Protein AF-A0A0K0MU60-F1 (afdb_monomer_lite)

Secondary structure (DSSP, 8-state):
--GGG-EEEEE-SSEEEEEEE--SSSPPEEEEEEEESS-EEEEE----HHHHHHHHHHHHHHHHHTT--------TTTSTTHHHHHHHHHHHHIIIIIHHHHHH-

InterPro domains:
  IPR004790 Isocitrate dehydrogenase NADP-dependent [PTHR11822] (1-104)
  IPR024084 Isopropylmalate dehydrogenase-like domain [PF00180] (39-99)

Sequence (105 aa):
ADQYKATDFVVPGAGKLELIFTPKSGEPIRHVVNDYQGPGVALGMFNTDESIVDFAHSSFKYALDRKYPLYLSTKNTILKKYDGRFKDIFQEIYDKEYKSQYEAA

pLDDT: mean 96.23, std 2.91, range [82.75, 98.5]

Radius of gyration: 18.42 Å; chains: 1; bounding box: 39×24×49 Å

Foldseek 3Di:
DWFVPKDKDKAAFFAWDKDWDDDPDDDIDIDTPDGGHTIDMDIDTDDDLVRLLVVLVVQLVVCLVVLHDDDDDDPCVVVVPHVVSSVVSNVVCCVPPPVVSNVVD

Organism: NCBI:txid1529660

Structure (mmCIF, N/CA/C/O backbone):
data_AF-A0A0K0MU60-F1
#
_entry.id   AF-A0A0K0MU60-F1
#
loop_
_atom_site.group_PDB
_atom_site.id
_atom_site.type_symbol
_atom_site.label_atom_id
_atom_site.label_alt_id
_atom_site.label_comp_id
_atom_site.label_asym_id
_atom_site.label_entity_id
_atom_site.label_seq_id
_atom_site.pdbx_PDB_ins_code
_atom_site.Cartn_x
_atom_site.Cartn_y
_atom_site.Cartn_z
_atom_site.occupancy
_atom_site.B_iso_or_equiv
_atom_site.auth_seq_id
_atom_site.auth_comp_id
_atom_site.auth_asym_id
_atom_site.auth_atom_id
_atom_site.pdbx_PDB_model_num
ATOM 1 N N . ALA A 1 1 ? 0.668 -9.890 -0.335 1.00 82.75 1 ALA A N 1
ATOM 2 C CA . ALA A 1 1 ? -0.768 -9.723 0.006 1.00 82.75 1 ALA A CA 1
ATOM 3 C C . ALA A 1 1 ? -1.113 -8.246 -0.100 1.00 82.75 1 ALA A C 1
ATOM 5 O O . ALA A 1 1 ? -0.241 -7.427 0.169 1.00 82.75 1 ALA A O 1
ATOM 6 N N . ASP A 1 2 ? -2.327 -7.914 -0.523 1.00 90.19 2 ASP A N 1
ATOM 7 C CA . ASP A 1 2 ? -2.680 -6.556 -0.933 1.00 90.19 2 ASP A CA 1
ATOM 8 C C . ASP A 1 2 ? -4.020 -6.086 -0.353 1.00 90.19 2 ASP A C 1
ATOM 10 O O . ASP A 1 2 ? -4.674 -6.775 0.438 1.00 90.19 2 ASP A O 1
ATOM 14 N N . GLN A 1 3 ? -4.416 -4.896 -0.798 1.00 87.88 3 GLN A N 1
ATOM 15 C CA . GLN A 1 3 ? -5.592 -4.171 -0.350 1.00 87.88 3 GLN A CA 1
ATOM 16 C C . GLN A 1 3 ? -6.909 -4.925 -0.555 1.00 87.88 3 GLN A C 1
ATOM 18 O O . GLN A 1 3 ? -7.893 -4.574 0.083 1.00 87.88 3 GLN A O 1
ATOM 23 N N . TYR A 1 4 ? -6.963 -5.966 -1.391 1.00 90.19 4 TYR A N 1
ATOM 24 C CA . TYR A 1 4 ? -8.187 -6.753 -1.563 1.00 90.19 4 TYR A CA 1
ATOM 25 C C . TYR A 1 4 ? -8.465 -7.677 -0.374 1.00 90.19 4 TYR A C 1
ATOM 27 O O . TYR A 1 4 ? -9.571 -8.190 -0.237 1.00 90.19 4 TYR A O 1
ATOM 35 N N . LYS A 1 5 ? -7.485 -7.860 0.517 1.00 92.62 5 LYS A N 1
ATOM 36 C CA . LYS A 1 5 ? -7.668 -8.495 1.829 1.00 92.62 5 LYS A CA 1
ATOM 37 C C . LYS A 1 5 ? -7.902 -7.466 2.941 1.00 92.62 5 LYS A C 1
ATOM 39 O O . LYS A 1 5 ? -7.605 -7.751 4.100 1.00 92.62 5 LYS A O 1
ATOM 44 N N . ALA A 1 6 ? -8.364 -6.265 2.588 1.00 92.94 6 ALA A N 1
ATOM 45 C CA . ALA A 1 6 ? -8.730 -5.232 3.546 1.00 92.94 6 ALA A CA 1
ATOM 46 C C . ALA A 1 6 ? -9.874 -5.679 4.462 1.00 92.94 6 ALA A C 1
ATOM 48 O O . ALA A 1 6 ? -10.680 -6.540 4.111 1.00 92.94 6 ALA A O 1
ATOM 49 N N . THR A 1 7 ? -9.946 -5.039 5.625 1.00 95.56 7 THR A N 1
ATOM 50 C CA . THR A 1 7 ? -11.046 -5.209 6.574 1.00 95.56 7 THR A CA 1
ATOM 51 C C . THR A 1 7 ? -11.858 -3.928 6.618 1.00 95.56 7 THR A C 1
ATOM 53 O O . THR A 1 7 ? -11.300 -2.849 6.835 1.00 95.56 7 THR A O 1
ATOM 56 N N . ASP A 1 8 ? -13.170 -4.042 6.477 1.00 96.12 8 ASP A N 1
ATOM 57 C CA . ASP A 1 8 ? -14.123 -2.960 6.668 1.00 96.12 8 ASP A CA 1
ATOM 58 C C . ASP A 1 8 ? -15.229 -3.359 7.645 1.00 96.12 8 ASP A C 1
ATOM 60 O O . ASP A 1 8 ? -15.485 -4.538 7.893 1.00 96.12 8 ASP A O 1
ATOM 64 N N . PHE A 1 9 ? -15.853 -2.359 8.264 1.0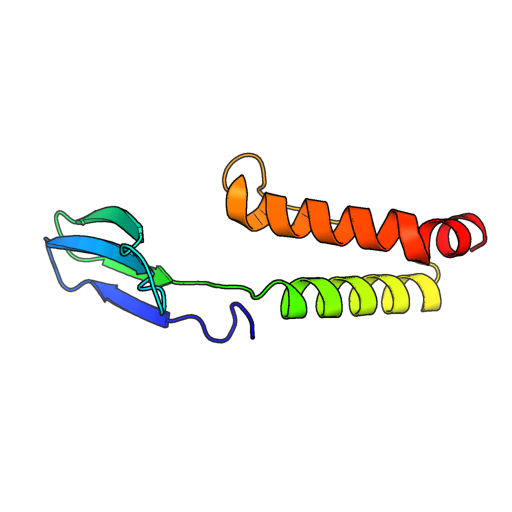0 97.75 9 PHE A N 1
ATOM 65 C CA . PHE A 1 9 ? -16.994 -2.573 9.146 1.00 97.75 9 PHE A CA 1
ATOM 66 C C . PHE A 1 9 ? -17.792 -1.285 9.364 1.00 97.75 9 PHE A C 1
ATOM 68 O O . PHE A 1 9 ? -17.316 -0.166 9.139 1.00 97.75 9 PHE A O 1
ATOM 75 N N . VAL A 1 10 ? -19.022 -1.455 9.850 1.00 98.25 10 VAL A N 1
ATOM 76 C CA . VAL A 1 10 ? -19.875 -0.358 10.311 1.00 98.25 10 VAL A CA 1
ATOM 77 C C . VAL A 1 10 ? -19.532 -0.033 11.761 1.00 98.25 10 VAL A C 1
ATOM 79 O O . VAL A 1 10 ? -19.606 -0.892 12.638 1.00 98.25 10 VAL A O 1
ATOM 82 N N . VAL A 1 11 ? -19.195 1.227 12.020 1.00 98.00 11 VAL A N 1
ATOM 83 C CA . VAL A 1 11 ? -19.031 1.766 13.370 1.00 98.00 11 VAL A CA 1
ATOM 84 C C . VAL A 1 11 ? -20.429 2.053 13.933 1.00 98.00 11 VAL A C 1
ATOM 86 O O . VAL A 1 11 ? -21.152 2.864 13.351 1.00 98.00 11 VAL A O 1
ATOM 89 N N . PRO A 1 12 ? -20.845 1.416 15.042 1.00 97.69 12 PRO A N 1
ATOM 90 C CA . PRO A 1 12 ? -22.238 1.466 15.491 1.00 97.69 12 PRO A CA 1
ATOM 91 C C . PRO A 1 12 ? -22.624 2.767 16.212 1.00 97.69 12 PRO A C 1
ATOM 93 O O . PRO A 1 12 ? -23.810 3.031 16.388 1.00 97.69 12 PRO A O 1
ATOM 96 N N . GLY A 1 13 ? -21.659 3.579 16.652 1.00 98.12 13 GLY A N 1
ATOM 97 C CA . GLY A 1 13 ? -21.912 4.767 17.467 1.00 98.12 13 GLY A CA 1
ATOM 98 C C . GLY A 1 13 ? -20.630 5.502 17.856 1.00 98.12 13 GLY A C 1
ATOM 99 O O . GLY A 1 13 ? -19.568 5.242 17.294 1.00 98.12 13 GLY A O 1
ATOM 100 N N . ALA A 1 14 ? -20.737 6.423 18.815 1.00 98.50 14 ALA A N 1
ATOM 101 C CA . ALA A 1 14 ? -19.606 7.228 19.266 1.00 98.50 14 ALA A CA 1
ATOM 102 C C . ALA A 1 14 ? -18.482 6.375 19.884 1.00 98.50 14 ALA A C 1
ATOM 104 O O . ALA A 1 14 ? -18.748 5.402 20.593 1.00 98.50 14 ALA A O 1
ATOM 105 N N . GLY A 1 15 ? -17.227 6.749 19.633 1.00 98.25 15 GLY A N 1
ATOM 106 C CA . GLY A 1 15 ? -16.057 6.031 20.133 1.00 98.25 15 GLY A CA 1
ATOM 107 C C . GLY A 1 15 ? -14.774 6.313 19.352 1.00 98.25 15 GLY A C 1
ATOM 108 O O . GLY A 1 15 ? -14.781 6.884 18.264 1.00 98.25 15 GLY A O 1
ATOM 109 N N . LYS A 1 16 ? -13.643 5.871 19.902 1.00 98.25 16 LYS A N 1
ATOM 110 C CA . LYS A 1 16 ? -12.320 6.070 19.304 1.00 98.25 16 LYS A CA 1
ATOM 111 C C . LYS A 1 16 ? -11.928 4.890 18.417 1.00 98.25 16 LYS A C 1
ATOM 113 O O . LYS A 1 16 ? -11.922 3.751 18.877 1.00 98.25 16 LYS A O 1
ATOM 118 N N . LEU A 1 17 ? -11.529 5.177 17.179 1.00 98.31 17 LEU A N 1
ATOM 119 C CA . LEU A 1 17 ? -10.911 4.209 16.275 1.00 98.31 17 LEU A CA 1
ATOM 120 C C . LEU A 1 17 ? -9.397 4.424 16.235 1.00 98.31 17 LEU A C 1
ATOM 122 O O . LEU A 1 17 ? -8.920 5.519 15.927 1.00 98.31 17 LEU A O 1
ATOM 126 N N . GLU A 1 18 ? -8.643 3.361 16.494 1.00 98.00 18 GLU A N 1
ATOM 127 C CA . GLU A 1 18 ? -7.181 3.359 16.446 1.00 98.00 18 GLU A CA 1
ATOM 128 C C . GLU A 1 18 ? -6.675 2.328 15.433 1.00 98.00 18 GLU A C 1
ATOM 130 O O . GLU A 1 18 ? -7.225 1.235 15.310 1.00 98.00 18 GLU A O 1
ATOM 135 N N . LEU A 1 19 ? -5.592 2.669 14.735 1.00 97.06 19 LEU A N 1
ATOM 136 C CA . LEU A 1 19 ? -4.797 1.748 13.936 1.00 97.06 19 LEU A CA 1
ATOM 137 C C . LEU A 1 19 ? -3.555 1.371 14.745 1.00 97.06 19 LEU A C 1
ATOM 139 O O . LEU A 1 19 ? -2.748 2.237 15.095 1.00 97.06 19 LEU A O 1
ATOM 143 N N . ILE A 1 20 ? -3.418 0.082 15.055 1.00 97.44 20 ILE A N 1
ATOM 144 C CA . ILE A 1 20 ? -2.333 -0.442 15.886 1.00 97.44 20 ILE A CA 1
ATOM 145 C C . ILE A 1 20 ? -1.565 -1.493 15.090 1.00 97.44 20 ILE A C 1
ATOM 147 O O . ILE A 1 20 ? -2.140 -2.477 14.632 1.00 97.44 20 ILE A O 1
ATOM 151 N N . PHE A 1 21 ? -0.257 -1.292 14.954 1.00 97.44 21 PHE A N 1
ATOM 152 C CA . PHE A 1 21 ? 0.668 -2.300 14.452 1.00 97.44 21 PHE A CA 1
ATOM 153 C C . PHE A 1 21 ? 1.495 -2.850 15.614 1.00 97.44 21 PHE A C 1
ATOM 155 O O . PHE A 1 21 ? 2.235 -2.110 16.264 1.00 97.44 21 PHE A O 1
ATOM 162 N N . THR A 1 22 ? 1.377 -4.152 15.865 1.00 98.19 22 THR A N 1
ATOM 163 C CA . THR A 1 22 ? 2.115 -4.855 16.921 1.00 98.19 22 THR A CA 1
ATOM 164 C C . THR A 1 22 ? 3.283 -5.620 16.297 1.00 98.19 22 THR A C 1
ATOM 166 O O . THR A 1 22 ? 3.055 -6.644 15.646 1.00 98.19 22 THR A O 1
ATOM 169 N N . PRO A 1 23 ? 4.534 -5.150 16.450 1.00 97.44 23 PRO A N 1
ATOM 170 C CA . PRO A 1 23 ? 5.684 -5.853 15.904 1.00 97.44 23 PRO A CA 1
ATOM 171 C C . PRO A 1 23 ? 5.983 -7.124 16.710 1.00 97.44 23 PRO A C 1
ATOM 173 O O . PRO A 1 23 ? 5.596 -7.258 17.868 1.00 97.44 23 PRO A O 1
ATOM 176 N N . LYS A 1 24 ? 6.736 -8.060 16.116 1.00 97.69 24 LYS A N 1
ATOM 177 C CA . LYS A 1 24 ? 7.225 -9.260 16.828 1.00 97.69 24 LYS A CA 1
ATOM 178 C C . LYS A 1 24 ? 8.201 -8.929 17.965 1.00 97.69 24 LYS A C 1
ATOM 180 O O . LYS A 1 24 ? 8.395 -9.746 18.856 1.00 97.69 24 LYS A O 1
ATOM 185 N N . SER A 1 25 ? 8.851 -7.772 17.888 1.00 96.81 25 SER A N 1
ATOM 186 C CA . SER A 1 25 ? 9.805 -7.258 18.867 1.00 96.81 25 SER A CA 1
ATOM 187 C C . SER A 1 25 ? 9.780 -5.732 18.829 1.00 96.81 25 SER A C 1
ATOM 189 O O . SER A 1 25 ? 9.665 -5.155 17.747 1.00 96.81 25 SER A O 1
ATOM 191 N N . GLY A 1 26 ? 9.943 -5.093 19.987 1.00 95.81 26 GLY A N 1
ATOM 192 C CA . GLY A 1 26 ? 9.850 -3.641 20.146 1.00 95.81 26 GLY A CA 1
ATOM 193 C C . GLY A 1 26 ? 8.437 -3.157 20.479 1.00 95.81 26 GLY A C 1
ATOM 194 O O . GLY A 1 26 ? 7.526 -3.953 20.701 1.00 95.81 26 GLY A O 1
ATOM 195 N N . GLU A 1 27 ? 8.271 -1.838 20.524 1.00 97.56 27 GLU A N 1
ATOM 196 C CA . GLU A 1 27 ? 7.024 -1.203 20.956 1.00 97.56 27 GLU A CA 1
ATOM 197 C C . GLU A 1 27 ? 5.956 -1.164 19.845 1.00 97.56 27 GLU A C 1
ATOM 199 O O . GLU A 1 27 ? 6.292 -0.939 18.675 1.00 97.56 27 GLU A O 1
ATOM 204 N N . PRO A 1 28 ? 4.660 -1.332 20.180 1.00 97.88 28 PRO A N 1
ATOM 205 C CA . PRO A 1 28 ? 3.569 -1.142 19.233 1.00 97.88 28 PRO A CA 1
ATOM 206 C C . PRO A 1 28 ? 3.536 0.270 18.640 1.00 97.88 28 PRO A C 1
ATOM 208 O O . PRO A 1 28 ? 3.688 1.269 19.342 1.00 97.88 28 PRO A O 1
ATOM 211 N N . ILE A 1 29 ? 3.230 0.359 17.348 1.00 97.69 29 ILE A N 1
ATOM 212 C CA . ILE A 1 29 ? 2.932 1.630 16.685 1.00 97.69 29 ILE A CA 1
ATOM 213 C C . ILE A 1 29 ? 1.428 1.862 16.787 1.00 97.69 29 ILE A C 1
ATOM 215 O O . ILE A 1 29 ? 0.641 1.006 16.382 1.00 97.69 29 ILE A O 1
ATOM 219 N N . ARG A 1 30 ? 1.018 3.021 17.307 1.00 97.88 30 ARG A N 1
ATOM 220 C CA . ARG A 1 30 ? -0.392 3.386 17.478 1.00 97.88 30 ARG A CA 1
ATOM 221 C C . ARG A 1 30 ? -0.691 4.737 16.843 1.00 97.88 30 ARG A C 1
ATOM 223 O O . ARG A 1 30 ? 0.007 5.719 17.089 1.00 97.88 30 ARG A O 1
ATOM 230 N N . HIS A 1 31 ? -1.773 4.787 16.077 1.00 97.00 31 HIS A N 1
ATOM 231 C CA . HIS A 1 31 ? -2.309 6.008 15.491 1.00 97.00 31 HIS A CA 1
ATOM 232 C C . HIS A 1 31 ? -3.811 6.100 15.748 1.00 97.00 31 HIS A C 1
ATOM 234 O O . HIS A 1 31 ? -4.544 5.147 15.502 1.00 97.00 31 HIS A O 1
ATOM 240 N N . VAL A 1 32 ? -4.280 7.258 16.210 1.00 97.81 32 VAL A N 1
ATOM 241 C CA . VAL A 1 32 ? -5.716 7.556 16.241 1.00 97.81 32 VAL A CA 1
ATOM 242 C C . VAL A 1 32 ? -6.156 7.845 14.811 1.00 97.81 32 VAL A C 1
ATOM 244 O O . VAL A 1 32 ? -5.584 8.720 14.162 1.00 97.81 32 VAL A O 1
ATOM 247 N N . VAL A 1 33 ? -7.144 7.098 14.321 1.00 97.06 33 VAL A N 1
ATOM 248 C CA . VAL A 1 33 ? -7.728 7.312 12.990 1.00 97.06 33 VAL A CA 1
ATOM 249 C C . VAL A 1 33 ? -8.815 8.372 13.075 1.00 97.06 33 VAL A C 1
ATOM 251 O O . VAL A 1 33 ? -8.813 9.318 12.294 1.00 97.06 33 VAL A O 1
ATOM 254 N N . ASN A 1 34 ? -9.736 8.219 14.030 1.00 98.25 34 ASN A N 1
ATOM 255 C CA . ASN A 1 34 ? -10.8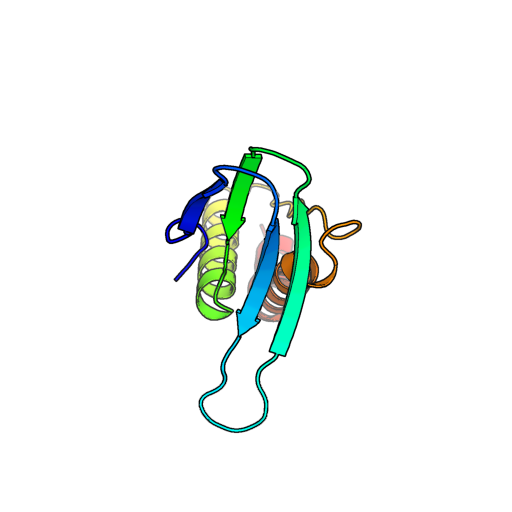43 9.144 14.235 1.00 98.25 34 ASN A CA 1
ATOM 256 C C . ASN A 1 34 ? -11.444 9.005 15.644 1.00 98.25 34 ASN A C 1
ATOM 258 O O . ASN A 1 34 ? -11.388 7.929 16.245 1.00 98.25 34 ASN A O 1
ATOM 262 N N . ASP A 1 35 ? -12.072 10.076 16.129 1.00 98.19 35 ASP A N 1
ATOM 263 C CA . ASP A 1 35 ? -12.949 10.066 17.304 1.00 98.19 35 ASP A CA 1
ATOM 264 C C . ASP A 1 35 ? -14.401 10.274 16.84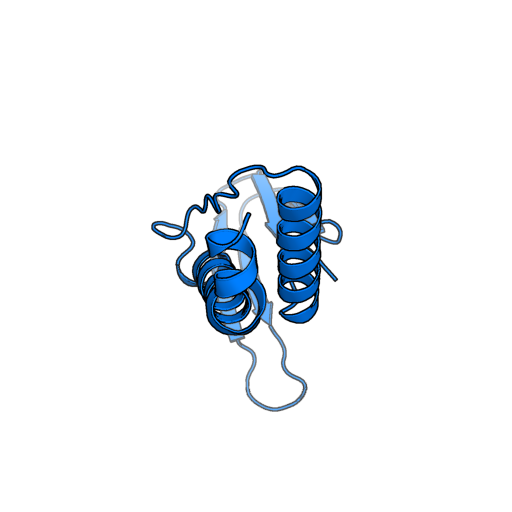3 1.00 98.19 35 ASP A C 1
ATOM 266 O O . ASP A 1 35 ? -14.835 11.385 16.518 1.00 98.19 35 ASP A O 1
ATOM 270 N N . TYR A 1 36 ? -15.136 9.172 16.710 1.00 98.12 36 TYR A N 1
ATOM 271 C CA . TYR A 1 36 ? -16.500 9.168 16.201 1.00 98.12 36 TYR A CA 1
ATOM 272 C C . TYR A 1 36 ? -17.454 9.776 17.226 1.00 98.12 36 TYR A C 1
ATOM 274 O O . TYR A 1 36 ? -17.487 9.367 18.382 1.00 98.12 36 TYR A O 1
ATOM 282 N N . GLN A 1 37 ? -18.304 10.693 16.766 1.00 98.31 37 GLN A N 1
ATOM 283 C CA . GLN A 1 37 ? -19.389 11.274 17.569 1.00 98.31 37 GLN A CA 1
ATOM 284 C C . GLN A 1 37 ? -20.729 10.535 17.375 1.00 98.31 37 GLN A C 1
ATOM 286 O O . GLN A 1 37 ? -21.722 10.849 18.021 1.00 98.31 37 GLN A O 1
ATOM 291 N N . GLY A 1 38 ? -20.767 9.544 16.480 1.00 98.00 38 GLY A N 1
ATOM 292 C CA . GLY A 1 38 ? -21.953 8.783 16.099 1.00 98.00 38 GLY A CA 1
ATOM 293 C C . GLY A 1 38 ? -21.602 7.657 15.115 1.00 98.00 38 GLY A C 1
ATOM 294 O O . GLY A 1 38 ? -20.416 7.403 14.898 1.00 98.00 38 GLY A O 1
ATOM 295 N N . PRO A 1 39 ? -22.601 6.973 14.529 1.00 98.38 39 PRO A N 1
ATOM 296 C CA . PRO A 1 39 ? -22.370 5.866 13.604 1.00 98.38 39 PRO A CA 1
ATOM 297 C C . PRO A 1 39 ? -21.560 6.273 12.366 1.00 98.38 39 PRO A C 1
ATOM 299 O O . PRO A 1 39 ? -21.591 7.426 11.935 1.00 98.38 39 PRO A O 1
ATOM 302 N N . GLY A 1 40 ? -20.866 5.314 11.758 1.00 98.12 40 GLY A N 1
ATOM 303 C CA . GLY A 1 40 ? -20.056 5.547 10.565 1.00 98.12 40 GLY A CA 1
ATOM 304 C C . GLY A 1 40 ? -19.543 4.257 9.938 1.00 98.12 40 GLY A C 1
ATOM 305 O O . GLY A 1 40 ? -20.048 3.172 10.209 1.00 98.12 40 GLY A O 1
ATOM 306 N N . VAL A 1 41 ? -18.515 4.370 9.104 1.00 98.25 41 VAL A N 1
ATOM 307 C CA . VAL A 1 41 ? -17.815 3.229 8.498 1.00 98.25 41 VAL A CA 1
ATOM 308 C C . VAL A 1 41 ? -16.311 3.404 8.651 1.00 98.25 41 VAL A C 1
ATOM 310 O O . VAL A 1 41 ? -15.820 4.529 8.795 1.00 98.25 41 VAL A O 1
ATOM 313 N N . ALA A 1 42 ? -15.587 2.291 8.632 1.00 98.06 42 ALA A N 1
ATOM 314 C CA . ALA A 1 42 ? -14.134 2.260 8.674 1.00 98.06 42 ALA A CA 1
ATOM 315 C C . ALA A 1 42 ? -13.601 1.188 7.721 1.00 98.06 42 ALA A C 1
ATOM 317 O O . ALA A 1 42 ? -14.206 0.129 7.576 1.00 98.06 42 ALA A O 1
ATOM 318 N N . LEU A 1 43 ? -12.462 1.477 7.092 1.00 97.00 43 LEU A N 1
ATOM 319 C CA . LEU A 1 43 ? -11.778 0.599 6.148 1.00 97.00 43 LEU A CA 1
ATOM 320 C C . LEU A 1 43 ? -10.273 0.633 6.437 1.00 97.00 43 LEU A C 1
ATOM 322 O O . LEU A 1 43 ? -9.666 1.705 6.472 1.00 97.00 43 LEU A O 1
ATOM 326 N N . GLY A 1 44 ? -9.678 -0.541 6.636 1.00 95.19 44 GLY A N 1
ATOM 327 C CA . GLY A 1 44 ? -8.242 -0.741 6.801 1.00 95.19 44 GLY A CA 1
ATOM 328 C C . GLY A 1 44 ? -7.656 -1.482 5.604 1.00 95.19 44 GLY A C 1
ATOM 329 O O . GLY A 1 44 ? -7.868 -2.683 5.455 1.00 95.19 44 GLY A O 1
ATOM 330 N N . MET A 1 45 ? -6.902 -0.767 4.769 1.00 95.06 45 MET A N 1
ATOM 331 C CA . MET A 1 45 ? -6.214 -1.310 3.591 1.00 95.06 45 MET A CA 1
ATOM 332 C C . MET A 1 45 ? -4.714 -1.450 3.852 1.00 95.06 45 MET A C 1
ATOM 334 O O . MET A 1 45 ? -4.138 -0.695 4.638 1.00 95.06 45 MET A O 1
ATOM 338 N N . PHE A 1 46 ? -4.070 -2.398 3.174 1.00 95.38 46 PHE A N 1
ATOM 339 C CA . PHE A 1 46 ? -2.626 -2.596 3.254 1.00 95.38 46 PHE A CA 1
ATOM 340 C C . PHE A 1 46 ? -2.059 -3.120 1.936 1.00 95.38 46 PHE A C 1
ATOM 342 O O . PHE A 1 46 ? -2.754 -3.747 1.146 1.00 95.38 46 PHE A O 1
ATOM 349 N N . ASN A 1 47 ? -0.763 -2.928 1.736 1.00 97.19 47 ASN A N 1
ATOM 350 C CA . ASN A 1 47 ? 0.010 -3.581 0.692 1.00 97.19 47 ASN A CA 1
ATOM 351 C C . ASN A 1 47 ? 1.351 -3.997 1.292 1.00 97.19 47 ASN A C 1
ATOM 353 O O . ASN A 1 47 ? 1.920 -3.272 2.107 1.00 97.19 47 ASN A O 1
ATOM 357 N N . THR A 1 48 ? 1.851 -5.167 0.903 1.00 97.19 48 THR A N 1
ATOM 358 C CA . THR A 1 48 ? 3.244 -5.538 1.174 1.00 97.19 48 THR A CA 1
ATOM 359 C C . THR A 1 48 ? 4.137 -4.997 0.067 1.00 97.19 48 THR A C 1
ATOM 361 O O . THR A 1 48 ? 3.699 -4.943 -1.081 1.00 97.19 48 THR A O 1
ATOM 364 N N . ASP A 1 49 ? 5.390 -4.660 0.378 1.00 97.75 49 ASP A N 1
ATOM 365 C CA . ASP A 1 49 ? 6.366 -4.245 -0.642 1.00 97.75 49 ASP A CA 1
ATOM 366 C C . ASP A 1 49 ? 6.446 -5.264 -1.790 1.00 97.75 49 ASP A C 1
ATOM 368 O O . ASP A 1 49 ? 6.380 -4.879 -2.949 1.00 97.75 49 ASP A O 1
ATOM 372 N N . GLU A 1 50 ? 6.457 -6.563 -1.475 1.00 98.19 50 GLU A N 1
ATOM 373 C CA . GLU A 1 50 ? 6.391 -7.654 -2.461 1.00 98.19 50 GLU A CA 1
ATOM 374 C C . GLU A 1 50 ? 5.193 -7.509 -3.416 1.00 98.19 50 GLU A C 1
ATOM 376 O O . GLU A 1 50 ? 5.363 -7.548 -4.628 1.00 98.19 50 GLU A O 1
ATOM 381 N N . SER A 1 51 ? 3.990 -7.233 -2.892 1.00 97.56 51 SER A N 1
ATOM 382 C CA . SER A 1 51 ? 2.809 -7.033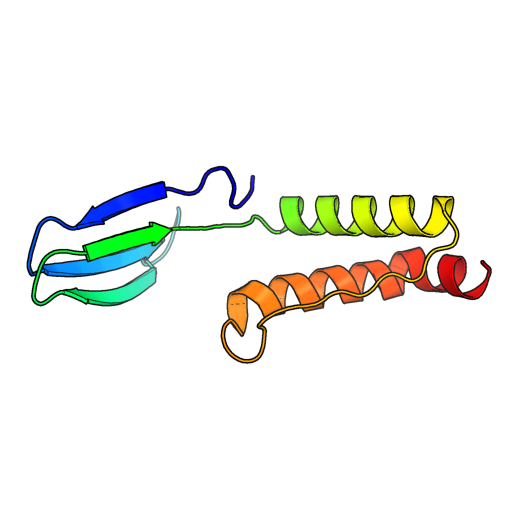 -3.746 1.00 97.56 51 SER A CA 1
ATOM 383 C C . SER A 1 51 ? 2.933 -5.809 -4.657 1.00 97.56 51 SER A C 1
ATOM 385 O O . SER A 1 51 ? 2.389 -5.808 -5.758 1.00 97.56 51 SER A O 1
ATOM 387 N N . ILE A 1 52 ? 3.643 -4.768 -4.211 1.00 98.25 52 ILE A N 1
ATOM 388 C CA . ILE A 1 52 ? 3.876 -3.549 -4.994 1.00 98.25 52 ILE A CA 1
ATOM 389 C C . ILE A 1 52 ? 4.888 -3.834 -6.109 1.00 98.25 52 ILE A C 1
ATOM 391 O O . ILE A 1 52 ? 4.668 -3.422 -7.246 1.00 98.25 52 ILE A O 1
ATOM 395 N N . VAL A 1 53 ? 5.962 -4.562 -5.795 1.00 98.38 53 VAL A N 1
ATOM 396 C CA . VAL A 1 53 ? 6.999 -4.986 -6.748 1.00 98.38 53 VAL A CA 1
ATOM 397 C C . VAL A 1 53 ? 6.399 -5.861 -7.849 1.00 98.38 53 VAL A C 1
ATOM 399 O O . VAL A 1 53 ? 6.564 -5.565 -9.034 1.00 98.38 53 VAL A O 1
ATOM 402 N N . ASP A 1 54 ? 5.633 -6.888 -7.477 1.00 98.00 54 ASP A N 1
ATOM 403 C CA . ASP A 1 54 ? 4.983 -7.787 -8.435 1.00 98.00 54 ASP A CA 1
ATOM 404 C C . ASP A 1 54 ? 4.019 -7.032 -9.357 1.00 98.00 54 ASP A C 1
ATOM 406 O O . ASP A 1 54 ? 3.968 -7.266 -10.572 1.00 98.00 54 ASP A O 1
ATOM 410 N N . PHE A 1 55 ? 3.274 -6.079 -8.789 1.00 97.69 55 PHE A N 1
ATOM 411 C CA . PHE A 1 55 ? 2.368 -5.228 -9.548 1.00 97.69 55 PHE A CA 1
ATOM 412 C C . PHE A 1 55 ? 3.117 -4.300 -10.517 1.00 97.69 55 PHE A C 1
ATOM 414 O O . PHE A 1 55 ? 2.679 -4.133 -11.660 1.00 97.69 55 PHE A O 1
ATOM 421 N N . ALA A 1 56 ? 4.264 -3.746 -10.113 1.00 98.19 56 ALA A N 1
ATOM 422 C CA . ALA A 1 56 ? 5.109 -2.919 -10.971 1.00 98.19 56 ALA A CA 1
ATOM 423 C C . ALA A 1 56 ? 5.629 -3.707 -12.178 1.00 98.19 56 ALA A C 1
ATOM 425 O O . ALA A 1 56 ? 5.398 -3.304 -13.320 1.00 98.19 56 ALA A O 1
ATOM 426 N N . HIS A 1 57 ? 6.243 -4.872 -11.953 1.00 98.31 57 HIS A N 1
ATOM 427 C CA . HIS A 1 57 ? 6.722 -5.732 -13.039 1.00 98.31 57 HIS A CA 1
ATOM 428 C C . HIS A 1 57 ? 5.605 -6.145 -13.993 1.00 98.31 57 HIS A C 1
ATOM 430 O O . HIS A 1 57 ? 5.783 -6.096 -15.211 1.00 98.31 57 HIS A O 1
ATOM 436 N N . SER A 1 58 ? 4.451 -6.537 -13.450 1.00 98.00 58 SER A N 1
ATOM 437 C CA . SER A 1 58 ? 3.294 -6.925 -14.260 1.00 98.00 58 SER A CA 1
ATOM 438 C C . SER A 1 58 ? 2.820 -5.767 -15.142 1.00 98.00 58 SER A C 1
ATOM 440 O O . SER A 1 58 ? 2.553 -5.965 -16.327 1.00 98.00 58 SER A O 1
ATOM 442 N N . SER A 1 59 ? 2.782 -4.549 -14.592 1.00 98.00 59 SER A N 1
ATOM 443 C CA . SER A 1 59 ? 2.377 -3.339 -15.314 1.00 98.00 59 SER A CA 1
ATOM 444 C C . SER A 1 59 ? 3.356 -2.979 -16.434 1.00 98.00 59 SER A C 1
ATOM 446 O O . SER A 1 59 ? 2.927 -2.737 -17.563 1.00 98.00 59 SER A O 1
ATOM 448 N N . PHE A 1 60 ? 4.664 -2.987 -16.148 1.00 98.38 60 PHE A N 1
ATOM 449 C CA . PHE A 1 60 ? 5.689 -2.659 -17.141 1.00 98.38 60 PHE A CA 1
ATOM 450 C C . PHE A 1 60 ? 5.702 -3.656 -18.301 1.00 98.38 60 PHE A C 1
ATOM 452 O O . PHE A 1 60 ? 5.630 -3.253 -19.460 1.00 98.38 60 PHE A O 1
ATOM 459 N N . LYS A 1 61 ? 5.713 -4.962 -18.004 1.00 97.81 61 LYS A N 1
ATOM 460 C CA . LYS A 1 61 ? 5.700 -6.012 -19.036 1.00 97.81 61 LYS A CA 1
ATOM 461 C C . LYS A 1 61 ? 4.464 -5.908 -19.927 1.00 97.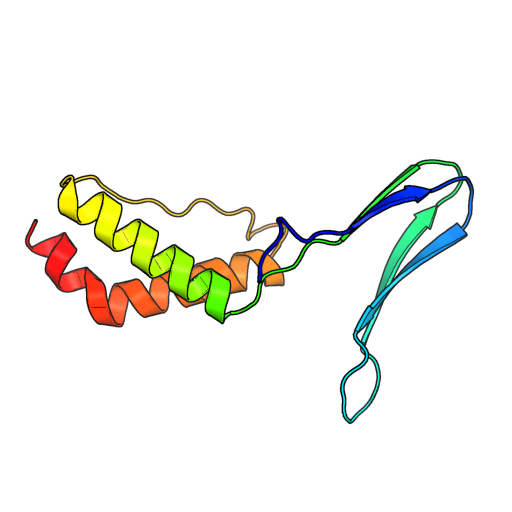81 61 LYS A C 1
ATOM 463 O O . LYS A 1 61 ? 4.582 -5.872 -21.145 1.00 97.81 61 LYS A O 1
ATOM 468 N N . TYR A 1 62 ? 3.282 -5.769 -19.322 1.00 97.75 62 TYR A N 1
ATOM 469 C CA . TYR A 1 62 ? 2.024 -5.681 -20.063 1.00 97.75 62 TYR A CA 1
ATOM 470 C C . TYR A 1 62 ? 1.982 -4.495 -21.038 1.00 97.75 62 TYR A C 1
ATOM 472 O O . TYR A 1 62 ? 1.457 -4.628 -22.150 1.00 97.75 62 TYR A O 1
ATOM 480 N N . ALA A 1 63 ? 2.496 -3.337 -20.610 1.00 97.62 63 ALA A N 1
ATOM 481 C CA . ALA A 1 63 ? 2.538 -2.126 -21.420 1.00 97.62 63 ALA A CA 1
ATOM 482 C C . ALA A 1 63 ? 3.616 -2.195 -22.515 1.00 97.62 63 ALA A C 1
ATOM 484 O O . ALA A 1 63 ? 3.322 -1.830 -23.654 1.00 97.62 63 ALA A O 1
ATOM 485 N N . LEU A 1 64 ? 4.811 -2.718 -22.211 1.00 96.50 64 LEU A N 1
ATOM 486 C CA . LEU A 1 64 ? 5.877 -2.937 -23.198 1.00 96.50 64 LEU A CA 1
ATOM 487 C C . LEU A 1 64 ? 5.446 -3.889 -24.312 1.00 96.50 64 LEU A C 1
ATOM 489 O O . LEU A 1 64 ? 5.589 -3.549 -25.485 1.00 96.50 64 LEU A O 1
ATOM 493 N N . ASP A 1 65 ? 4.834 -5.022 -23.963 1.00 96.69 65 ASP A N 1
ATOM 494 C CA . ASP A 1 65 ? 4.347 -6.009 -24.937 1.00 96.69 65 ASP A CA 1
ATOM 495 C C . ASP A 1 65 ? 3.352 -5.398 -25.938 1.00 96.69 65 ASP A C 1
ATOM 497 O O . ASP A 1 65 ? 3.229 -5.848 -27.078 1.00 96.69 65 ASP A O 1
ATOM 501 N N . ARG A 1 66 ? 2.637 -4.348 -25.520 1.00 96.38 66 ARG A N 1
ATOM 502 C CA . ARG A 1 66 ? 1.651 -3.621 -26.333 1.00 96.38 66 ARG A CA 1
ATOM 503 C C . ARG A 1 66 ? 2.181 -2.333 -26.946 1.00 96.38 66 ARG A C 1
ATOM 505 O O . ARG A 1 66 ? 1.435 -1.676 -27.668 1.00 96.38 66 ARG A O 1
ATOM 512 N N . LYS A 1 67 ? 3.437 -1.970 -26.672 1.00 94.62 67 LYS A N 1
ATOM 513 C CA . LYS A 1 67 ? 4.043 -0.688 -27.059 1.00 94.62 67 LYS A CA 1
ATOM 514 C C . LYS A 1 67 ? 3.211 0.516 -26.611 1.00 94.62 67 LYS A C 1
ATOM 516 O O . LYS A 1 67 ? 3.010 1.468 -27.363 1.00 94.62 67 LYS A O 1
ATOM 521 N N . TYR A 1 68 ? 2.674 0.453 -25.394 1.00 95.06 68 TYR A N 1
ATOM 522 C CA . TYR A 1 68 ? 1.890 1.537 -24.809 1.00 95.06 68 TYR A CA 1
ATOM 523 C C . TYR A 1 68 ? 2.700 2.334 -23.790 1.00 95.06 68 TYR A C 1
ATOM 525 O O . TYR A 1 68 ? 3.487 1.752 -23.037 1.00 95.06 68 TYR A O 1
ATOM 533 N N . PRO A 1 69 ? 2.474 3.659 -23.710 1.00 92.75 69 PRO A N 1
ATOM 534 C CA . PRO A 1 69 ? 3.019 4.441 -22.618 1.00 92.75 69 PRO A CA 1
ATOM 535 C C . PRO A 1 69 ? 2.361 4.007 -21.303 1.00 92.75 69 PRO A C 1
ATOM 537 O O . PRO A 1 69 ? 1.162 3.716 -21.255 1.00 92.75 69 PRO A O 1
ATOM 540 N N . LEU A 1 70 ? 3.144 3.983 -20.227 1.00 95.25 70 LEU A N 1
ATOM 541 C CA . LEU A 1 70 ? 2.666 3.665 -18.886 1.00 95.25 70 LEU A CA 1
ATOM 542 C C . LEU A 1 70 ? 2.832 4.881 -17.977 1.00 95.25 70 LEU A C 1
ATOM 544 O O . LEU A 1 70 ? 3.914 5.456 -17.885 1.00 95.25 70 LEU A O 1
ATOM 548 N N . TYR A 1 71 ? 1.762 5.239 -17.272 1.00 94.19 71 TYR A N 1
ATOM 549 C CA . TYR A 1 71 ? 1.750 6.341 -16.316 1.00 94.19 71 TYR A CA 1
ATOM 550 C C . TYR A 1 71 ? 1.265 5.842 -14.958 1.00 94.19 71 TYR A C 1
ATOM 552 O O . TYR A 1 71 ? 0.203 5.227 -14.862 1.00 94.19 71 TYR A O 1
ATOM 560 N N . LEU A 1 72 ? 2.019 6.144 -13.901 1.00 94.62 72 LEU A N 1
ATOM 561 C CA . LEU A 1 72 ? 1.603 5.892 -12.525 1.00 94.62 72 LEU A CA 1
ATOM 562 C C . LEU A 1 72 ? 0.928 7.145 -11.955 1.00 94.62 72 LEU A C 1
ATOM 564 O O . LEU A 1 72 ? 1.578 8.161 -11.713 1.00 94.62 72 LEU A O 1
ATOM 568 N N . SER A 1 73 ? -0.375 7.062 -11.699 1.00 94.88 73 SER A N 1
ATOM 569 C CA . SER A 1 73 ? -1.130 8.104 -11.000 1.00 94.88 73 SER A CA 1
ATOM 570 C C . SER A 1 73 ? -1.323 7.738 -9.532 1.00 94.88 73 SER A C 1
ATOM 572 O O . SER A 1 73 ? -1.812 6.651 -9.230 1.00 94.88 73 SER A O 1
ATOM 574 N N . THR A 1 74 ? -1.004 8.657 -8.621 1.00 93.81 74 THR A N 1
ATOM 575 C CA . THR A 1 74 ? -1.174 8.459 -7.174 1.00 93.81 74 THR A CA 1
ATOM 576 C C . THR A 1 74 ? -1.788 9.689 -6.507 1.00 93.81 74 THR A C 1
ATOM 578 O O . THR A 1 74 ? -1.817 10.781 -7.076 1.00 93.81 74 THR A O 1
ATOM 581 N N . LYS A 1 75 ? -2.245 9.534 -5.264 1.00 92.69 75 LYS A N 1
ATOM 582 C CA . LYS A 1 75 ? -2.644 10.608 -4.346 1.00 92.69 75 LYS A CA 1
ATOM 583 C C . LYS A 1 75 ? -1.525 10.944 -3.351 1.00 92.69 75 LYS A C 1
ATOM 585 O O . LYS A 1 75 ? -1.811 11.333 -2.218 1.00 92.69 75 LYS A O 1
ATOM 590 N N . ASN A 1 76 ? -0.255 10.866 -3.758 1.00 89.50 76 ASN A N 1
ATOM 591 C CA . ASN A 1 76 ? 0.906 11.066 -2.876 1.00 89.50 76 ASN A CA 1
ATOM 592 C C . ASN A 1 76 ? 0.942 12.427 -2.140 1.00 89.50 76 ASN A C 1
ATOM 594 O O . ASN A 1 76 ? 1.568 12.544 -1.092 1.00 89.50 76 ASN A O 1
ATOM 598 N N . THR A 1 77 ? 0.236 13.460 -2.611 1.00 89.06 77 THR A N 1
ATOM 599 C CA . THR A 1 77 ? 0.090 14.720 -1.852 1.00 89.06 77 THR A CA 1
ATOM 600 C C . THR A 1 77 ? -0.633 14.516 -0.515 1.00 89.06 77 THR A C 1
ATOM 602 O O . THR A 1 77 ? -0.273 15.144 0.482 1.00 89.06 77 THR A O 1
ATOM 605 N N . ILE A 1 78 ? -1.626 13.622 -0.488 1.00 93.62 78 ILE A N 1
ATOM 606 C CA . ILE A 1 78 ? -2.449 13.314 0.688 1.00 93.62 78 ILE A CA 1
ATOM 607 C C . ILE A 1 78 ? -1.950 12.035 1.370 1.00 93.62 78 ILE A C 1
ATOM 609 O O . ILE A 1 78 ? -1.750 12.011 2.582 1.00 93.62 78 ILE A O 1
ATOM 613 N N . LEU A 1 79 ? -1.670 10.987 0.593 1.00 92.25 79 LEU A N 1
ATOM 614 C CA . LEU A 1 79 ? -1.216 9.679 1.069 1.00 92.25 79 LEU A CA 1
ATOM 615 C C . LEU A 1 79 ? 0.309 9.544 1.003 1.00 92.25 79 LEU A C 1
ATOM 617 O O . LEU A 1 79 ? 0.837 8.570 0.476 1.00 92.25 79 LEU A O 1
ATOM 621 N N . LYS A 1 80 ? 1.023 10.518 1.579 1.00 93.44 80 LYS A N 1
ATOM 622 C CA . LYS A 1 80 ? 2.488 10.654 1.454 1.00 93.44 80 LYS A CA 1
ATOM 623 C C . LYS A 1 80 ? 3.280 9.377 1.740 1.00 93.44 80 LYS A C 1
ATOM 625 O O . LYS A 1 80 ? 4.280 9.120 1.087 1.00 93.44 80 LYS A O 1
ATOM 630 N N . LYS A 1 81 ? 2.874 8.596 2.746 1.00 94.94 81 LYS A N 1
ATOM 631 C CA . LYS A 1 81 ? 3.579 7.358 3.119 1.00 94.94 81 LYS A CA 1
ATOM 632 C C . LYS A 1 81 ? 3.172 6.177 2.239 1.00 94.94 81 LYS A C 1
ATOM 634 O O . LYS A 1 81 ? 4.038 5.465 1.751 1.00 94.94 81 LYS A O 1
ATOM 639 N N . TYR A 1 82 ? 1.869 5.981 2.052 1.00 95.62 82 TYR A N 1
ATOM 640 C CA . TYR A 1 82 ? 1.333 4.823 1.338 1.00 95.62 82 TYR A CA 1
ATOM 641 C C . TYR A 1 82 ? 1.656 4.900 -0.156 1.00 95.62 82 TYR A C 1
ATOM 643 O O . TYR A 1 82 ? 2.379 4.067 -0.691 1.00 95.62 82 TYR A O 1
ATOM 651 N N . ASP A 1 83 ? 1.211 5.971 -0.805 1.00 96.19 83 ASP A N 1
ATOM 652 C CA . ASP A 1 83 ? 1.422 6.184 -2.234 1.00 96.19 83 ASP A CA 1
ATOM 653 C C . ASP A 1 83 ? 2.866 6.577 -2.547 1.00 96.19 83 ASP A C 1
ATOM 655 O O . ASP A 1 83 ? 3.368 6.270 -3.627 1.00 96.19 83 ASP A O 1
ATOM 659 N N . GLY A 1 84 ? 3.555 7.214 -1.595 1.00 96.69 84 GLY A N 1
ATOM 660 C CA . GLY A 1 84 ? 4.991 7.455 -1.692 1.00 96.69 84 GLY A CA 1
ATOM 661 C C . GLY A 1 84 ? 5.762 6.148 -1.842 1.00 96.69 84 GLY A C 1
ATOM 662 O O . GLY A 1 84 ? 6.593 6.039 -2.737 1.00 96.69 84 GLY A O 1
ATOM 663 N N . ARG A 1 85 ? 5.407 5.114 -1.062 1.00 97.56 85 ARG A N 1
ATOM 664 C CA . ARG A 1 85 ? 6.045 3.796 -1.164 1.00 97.56 85 ARG A CA 1
ATOM 665 C C . ARG A 1 85 ? 5.816 3.142 -2.526 1.00 97.56 85 ARG A C 1
ATOM 667 O O . ARG A 1 85 ? 6.764 2.610 -3.095 1.00 97.56 85 ARG A O 1
ATOM 674 N N . PHE A 1 86 ? 4.602 3.241 -3.075 1.00 97.69 86 PHE A N 1
ATOM 675 C CA . PHE A 1 86 ? 4.318 2.808 -4.449 1.00 97.69 86 PHE A CA 1
ATOM 676 C C . PHE A 1 86 ? 5.186 3.549 -5.465 1.00 97.69 86 PHE A C 1
ATOM 678 O O . PHE A 1 86 ? 5.839 2.912 -6.287 1.00 97.69 86 PHE A O 1
ATOM 685 N N . LYS A 1 87 ? 5.214 4.885 -5.394 1.00 97.06 87 LYS A N 1
ATOM 686 C CA . LYS A 1 87 ? 5.982 5.727 -6.317 1.00 97.06 87 LYS A CA 1
ATOM 687 C C . LYS A 1 87 ? 7.465 5.363 -6.300 1.00 97.06 87 LYS A C 1
ATOM 689 O O . LYS A 1 87 ? 8.059 5.208 -7.361 1.00 97.06 87 LYS A O 1
ATOM 694 N N . ASP A 1 88 ? 8.040 5.221 -5.111 1.00 97.31 88 ASP A N 1
ATOM 695 C CA . ASP A 1 88 ? 9.466 4.957 -4.949 1.00 97.31 88 ASP A CA 1
ATOM 696 C C . ASP A 1 88 ? 9.838 3.564 -5.485 1.00 97.31 88 ASP A C 1
ATOM 698 O O . ASP A 1 88 ? 10.794 3.452 -6.247 1.00 97.31 88 ASP A O 1
ATOM 702 N N . ILE A 1 89 ? 9.043 2.525 -5.187 1.00 98.31 89 ILE A N 1
ATOM 703 C CA . ILE A 1 89 ? 9.273 1.160 -5.701 1.00 98.31 89 ILE A CA 1
ATOM 704 C C . ILE A 1 89 ? 9.132 1.106 -7.229 1.00 98.31 89 ILE A C 1
ATOM 706 O O . ILE A 1 89 ? 9.984 0.536 -7.909 1.00 98.31 89 ILE A O 1
ATOM 710 N N . PHE A 1 90 ? 8.077 1.707 -7.787 1.00 98.38 90 PHE A N 1
ATOM 711 C CA . PHE A 1 90 ? 7.874 1.738 -9.239 1.00 98.38 90 PHE A CA 1
ATOM 712 C C . PHE A 1 90 ? 9.018 2.455 -9.957 1.00 98.38 90 PHE A C 1
ATOM 714 O O . PHE A 1 90 ? 9.487 1.972 -10.986 1.00 98.38 90 PHE A O 1
ATOM 721 N N . GLN A 1 91 ? 9.465 3.592 -9.417 1.00 97.88 91 GLN A N 1
ATOM 722 C CA . GLN A 1 91 ? 10.567 4.360 -9.989 1.00 97.88 91 GLN A CA 1
ATOM 723 C C . GLN A 1 91 ? 11.877 3.567 -9.941 1.00 97.88 91 GLN A C 1
ATOM 725 O O . GLN A 1 91 ? 12.576 3.486 -10.947 1.00 97.88 91 GLN A O 1
ATOM 730 N N . GLU A 1 92 ? 12.179 2.934 -8.805 1.00 98.31 92 GLU A N 1
ATOM 731 C CA . GLU A 1 92 ? 13.383 2.117 -8.641 1.00 98.31 92 GLU A CA 1
ATOM 732 C C . GLU A 1 92 ? 13.434 0.962 -9.653 1.00 98.31 92 GLU A C 1
ATOM 734 O O . GLU A 1 92 ? 14.462 0.757 -10.299 1.00 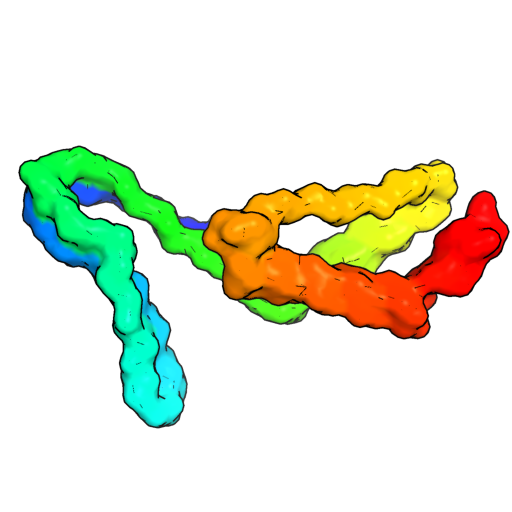98.31 92 GLU A O 1
ATOM 739 N N . ILE A 1 93 ? 12.323 0.240 -9.829 1.00 98.38 93 ILE A N 1
ATOM 740 C CA . ILE A 1 93 ? 12.220 -0.860 -10.800 1.00 98.38 93 ILE A CA 1
ATOM 741 C C . ILE A 1 93 ? 12.350 -0.337 -12.233 1.00 98.38 93 ILE A C 1
ATOM 743 O O . ILE A 1 93 ? 13.072 -0.924 -13.040 1.00 98.38 93 ILE A O 1
ATOM 747 N N . TYR A 1 94 ? 11.678 0.771 -12.559 1.00 98.19 94 TYR A N 1
ATOM 748 C CA . TYR A 1 94 ? 11.769 1.373 -13.887 1.00 98.19 94 TYR A CA 1
ATOM 749 C C . TYR A 1 94 ? 13.217 1.711 -14.246 1.00 98.19 94 TYR A C 1
ATOM 751 O O . TYR A 1 94 ? 13.714 1.252 -15.275 1.00 98.19 94 TYR A O 1
ATOM 759 N N . ASP A 1 95 ? 13.901 2.461 -13.379 1.00 98.25 95 ASP A N 1
ATOM 760 C CA . ASP A 1 95 ? 15.261 2.934 -13.631 1.00 98.25 95 ASP A CA 1
ATOM 761 C C . ASP A 1 95 ? 16.271 1.787 -13.732 1.00 98.25 95 ASP A C 1
ATOM 763 O O . ASP A 1 95 ? 17.189 1.854 -14.550 1.00 98.25 95 ASP A O 1
ATOM 767 N N . LYS A 1 96 ? 16.107 0.733 -12.921 1.00 98.25 96 LYS A N 1
ATOM 768 C CA . LYS A 1 96 ? 17.034 -0.405 -12.889 1.00 98.25 96 LYS A CA 1
ATOM 769 C C . LYS A 1 96 ? 16.832 -1.393 -14.032 1.00 98.25 96 LYS A C 1
ATOM 771 O O . LYS A 1 96 ? 17.816 -1.942 -14.521 1.00 98.25 96 LYS A O 1
ATOM 776 N N . GLU A 1 97 ? 15.588 -1.655 -14.427 1.00 97.88 97 GLU A N 1
ATOM 777 C CA . GLU A 1 97 ? 15.275 -2.835 -15.244 1.00 97.88 97 GLU A CA 1
ATOM 778 C C . GLU A 1 97 ? 14.560 -2.526 -16.562 1.00 97.88 97 GLU A C 1
ATOM 780 O O . GLU A 1 97 ? 14.748 -3.257 -17.535 1.00 97.88 97 GLU A O 1
ATOM 785 N N . TYR A 1 98 ? 13.752 -1.464 -16.632 1.00 97.56 98 TYR A N 1
ATOM 786 C CA . TYR A 1 98 ? 12.826 -1.262 -17.757 1.00 97.56 98 TYR A CA 1
ATOM 787 C C . TYR A 1 98 ? 13.132 -0.034 -18.611 1.00 97.56 98 TYR A C 1
ATOM 789 O O . TYR A 1 98 ? 12.738 -0.010 -19.775 1.00 97.56 98 TYR A O 1
ATOM 797 N N . LYS A 1 99 ? 13.856 0.960 -18.089 1.00 96.81 99 LYS A N 1
ATOM 798 C CA . LYS A 1 99 ? 14.119 2.224 -18.787 1.00 96.81 99 LYS A CA 1
ATOM 799 C C . LYS A 1 99 ? 14.691 2.028 -20.193 1.00 96.81 99 LYS A C 1
ATOM 801 O O . LYS A 1 99 ? 14.138 2.558 -21.150 1.00 96.81 99 LYS A O 1
ATOM 806 N N . SER A 1 100 ? 15.731 1.207 -20.336 1.00 97.19 100 SER A N 1
ATOM 807 C CA . SER A 1 100 ? 16.350 0.931 -21.641 1.00 97.19 100 SER A CA 1
ATOM 808 C C . SER A 1 100 ? 15.410 0.221 -22.620 1.00 97.19 100 SER A C 1
ATOM 810 O O . SER A 1 100 ? 15.499 0.441 -23.823 1.00 97.19 100 SER A O 1
ATOM 812 N N . GLN A 1 101 ? 14.495 -0.612 -22.119 1.00 96.31 101 GLN A N 1
ATOM 813 C CA . GLN A 1 101 ? 13.515 -1.323 -22.943 1.00 96.31 101 GLN A CA 1
ATOM 814 C C . GLN A 1 101 ? 12.430 -0.370 -23.454 1.00 96.31 101 GLN A C 1
ATOM 816 O O . GLN A 1 101 ? 12.058 -0.444 -24.620 1.00 96.31 101 GLN A O 1
ATOM 821 N N . TYR A 1 102 ? 11.961 0.550 -22.604 1.00 93.81 102 TYR A N 1
ATOM 822 C CA . TYR A 1 102 ? 11.004 1.590 -22.992 1.00 93.81 102 TYR A CA 1
ATOM 823 C C . TYR A 1 102 ? 11.604 2.621 -23.950 1.00 93.81 102 TYR A C 1
ATOM 825 O O . TYR A 1 102 ? 10.912 3.072 -24.852 1.00 93.81 102 TYR A O 1
ATOM 833 N N . GLU A 1 103 ? 12.876 2.987 -23.781 1.00 92.56 103 GLU A N 1
ATOM 834 C CA . GLU A 1 103 ? 13.574 3.910 -24.689 1.00 92.56 103 GLU A CA 1
ATOM 835 C C . GLU A 1 103 ? 13.850 3.292 -26.074 1.00 92.56 103 GLU A C 1
ATOM 837 O O . GLU A 1 103 ? 14.054 4.024 -27.041 1.00 92.56 103 GLU A O 1
ATOM 842 N N . ALA A 1 104 ? 13.849 1.959 -26.180 1.00 92.06 104 ALA A N 1
ATOM 843 C CA . ALA A 1 104 ? 14.075 1.228 -27.426 1.00 92.06 104 ALA A CA 1
ATOM 844 C C . ALA A 1 104 ? 12.787 0.828 -28.179 1.00 92.06 104 ALA A C 1
ATOM 846 O O . ALA A 1 104 ? 12.886 0.354 -29.315 1.00 92.06 104 ALA A O 1
ATOM 847 N N . ALA A 1 105 ? 11.613 0.954 -27.549 1.00 84.62 105 ALA A N 1
ATOM 848 C CA . ALA A 1 105 ? 10.317 0.492 -28.065 1.00 84.62 105 ALA A CA 1
ATOM 849 C C . ALA A 1 105 ? 9.582 1.554 -28.896 1.00 84.62 105 ALA A C 1
ATOM 851 O O . ALA A 1 105 ? 8.923 1.139 -29.885 1.00 84.62 105 ALA A O 1
#